Protein AF-H5TGR5-F1 (afdb_monomer_lite)

Radius of gyration: 31.69 Å; chains: 1; bounding box: 74×83×67 Å

InterPro domains:
  IPR054342 TY-Chap, C-terminal domain [PF22554] (40-120)

pLDDT: mean 80.47, std 23.41, range [36.69, 98.81]

Sequence (135 aa):
MRHTQHADGAMNHLTTGRPTRADDAGLHDAPTGAARAISWFRTELEQLATLDAEAIARVLDSSRTDHAAMLSVIADCLDEAYEFDAEADEASIRGDDEHAQFCRQESAAWRATVTVLRIADTRLRGDPSSTRHIA

Structure (mmCIF, N/CA/C/O backbone):
data_AF-H5TGR5-F1
#
_entry.id   AF-H5TGR5-F1
#
loop_
_atom_site.group_PDB
_atom_site.id
_atom_site.type_symbol
_atom_site.label_atom_id
_atom_site.label_alt_id
_atom_site.label_comp_id
_atom_site.label_asym_id
_atom_site.label_entity_id
_atom_site.label_seq_id
_atom_site.pdbx_PDB_ins_code
_atom_site.Cartn_x
_atom_site.Cartn_y
_atom_site.Cartn_z
_atom_site.occupancy
_atom_site.B_iso_or_equiv
_atom_site.auth_seq_id
_atom_site.auth_comp_id
_atom_site.auth_asym_id
_atom_site.auth_atom_id
_atom_site.pdbx_PDB_model_num
ATOM 1 N N . MET A 1 1 ? 55.619 71.257 -45.498 1.00 42.47 1 MET A N 1
ATOM 2 C CA . MET A 1 1 ? 55.350 70.429 -44.299 1.00 42.47 1 MET A CA 1
ATOM 3 C C . MET A 1 1 ? 54.883 69.071 -44.803 1.00 42.47 1 MET A C 1
ATOM 5 O O . MET A 1 1 ? 53.804 69.003 -45.360 1.00 42.47 1 MET A O 1
ATOM 9 N N . ARG A 1 2 ? 55.823 68.166 -45.097 1.00 39.53 2 ARG A N 1
ATOM 10 C CA . ARG A 1 2 ? 56.380 67.100 -44.234 1.00 39.53 2 ARG A CA 1
ATOM 11 C C . ARG A 1 2 ? 55.381 65.965 -43.965 1.00 39.53 2 ARG A C 1
ATOM 13 O O . ARG A 1 2 ? 54.503 66.093 -43.124 1.00 39.53 2 ARG A O 1
ATOM 20 N N . HIS A 1 3 ? 55.603 64.879 -44.712 1.00 47.19 3 HIS A N 1
ATOM 21 C CA . HIS A 1 3 ? 55.343 63.490 -44.345 1.00 47.19 3 HIS A CA 1
ATOM 22 C C . HIS A 1 3 ? 55.614 63.215 -42.868 1.00 47.19 3 HIS A C 1
ATOM 24 O O . HIS A 1 3 ? 56.683 63.603 -42.397 1.00 47.19 3 HIS A O 1
ATOM 30 N N . THR A 1 4 ? 54.767 62.389 -42.247 1.00 45.31 4 THR A N 1
ATOM 31 C CA . THR A 1 4 ? 55.265 61.334 -41.356 1.00 45.31 4 THR A CA 1
ATOM 32 C C . THR A 1 4 ? 54.284 60.165 -41.301 1.00 45.31 4 THR A C 1
ATOM 34 O O . THR A 1 4 ? 53.200 60.260 -40.733 1.00 45.31 4 THR A O 1
ATOM 37 N N . GLN A 1 5 ? 54.696 59.055 -41.907 1.00 47.00 5 GLN A N 1
ATOM 38 C CA . GLN A 1 5 ? 54.225 57.709 -41.609 1.00 47.00 5 GLN A CA 1
ATOM 39 C C . GLN A 1 5 ? 55.387 56.993 -40.896 1.00 47.00 5 GLN A C 1
ATOM 41 O O . GLN A 1 5 ? 56.541 57.234 -41.243 1.00 47.00 5 GLN A O 1
ATOM 46 N N . HIS A 1 6 ? 55.038 56.109 -39.959 1.00 39.47 6 HIS A N 1
ATOM 47 C CA . HIS A 1 6 ? 55.837 55.033 -39.349 1.00 39.47 6 HIS A CA 1
ATOM 48 C C . HIS A 1 6 ? 56.980 55.324 -38.351 1.00 39.47 6 HIS A C 1
ATOM 50 O O . HIS A 1 6 ? 58.036 55.841 -38.698 1.00 39.47 6 HIS A O 1
ATOM 56 N N . ALA A 1 7 ? 56.783 54.796 -37.134 1.00 40.25 7 ALA A N 1
ATOM 57 C CA . ALA A 1 7 ? 57.701 53.920 -36.385 1.00 40.25 7 ALA A CA 1
ATOM 58 C C . ALA A 1 7 ? 56.805 53.013 -35.494 1.00 40.25 7 ALA A C 1
ATOM 60 O O . ALA A 1 7 ? 55.868 53.533 -34.895 1.00 40.25 7 ALA A O 1
ATOM 61 N N . ASP A 1 8 ? 56.775 51.682 -35.620 1.00 36.69 8 ASP A N 1
ATOM 62 C CA . ASP A 1 8 ? 57.754 50.644 -35.217 1.00 36.69 8 ASP A CA 1
ATOM 63 C C . ASP A 1 8 ? 57.620 50.221 -33.732 1.00 36.69 8 ASP A C 1
ATOM 65 O O . ASP A 1 8 ? 57.422 51.064 -32.861 1.00 36.69 8 ASP A O 1
ATOM 69 N N . GLY A 1 9 ? 57.734 48.911 -33.469 1.00 36.75 9 GLY A N 1
ATOM 70 C CA . GLY A 1 9 ? 57.828 48.291 -32.137 1.00 36.75 9 GLY A CA 1
ATOM 71 C C . GLY A 1 9 ? 56.552 47.571 -31.665 1.00 36.75 9 GLY A C 1
ATOM 72 O O . GLY A 1 9 ? 55.707 48.187 -31.033 1.00 36.75 9 GLY A O 1
ATOM 73 N N . ALA A 1 10 ? 56.250 46.333 -32.069 1.00 40.25 10 ALA A N 1
ATOM 74 C CA . ALA A 1 10 ? 56.851 45.051 -31.666 1.00 40.25 10 ALA A CA 1
ATOM 75 C C . ALA A 1 10 ? 56.193 44.385 -30.432 1.00 40.25 10 ALA A C 1
ATOM 77 O O . ALA A 1 10 ? 56.076 44.977 -29.368 1.00 40.25 10 ALA A O 1
ATOM 78 N N . MET A 1 11 ? 55.913 43.085 -30.620 1.00 39.75 11 MET A N 1
ATOM 79 C CA . MET A 1 11 ? 55.857 41.998 -29.626 1.00 39.75 11 MET A CA 1
ATOM 80 C C . MET A 1 11 ? 54.587 41.849 -28.772 1.00 39.75 11 MET A C 1
ATOM 82 O O . MET A 1 11 ? 54.350 42.591 -27.830 1.00 39.75 11 MET A O 1
ATOM 86 N N . ASN A 1 12 ? 53.809 40.801 -29.077 1.00 45.16 12 ASN A N 1
ATOM 87 C CA . ASN A 1 12 ? 53.633 39.622 -28.210 1.00 45.16 12 ASN A CA 1
ATOM 88 C C . ASN A 1 12 ? 52.869 38.546 -29.018 1.00 45.16 12 ASN A C 1
ATOM 90 O O . ASN A 1 12 ? 51.718 38.742 -29.382 1.00 45.16 12 ASN A O 1
ATOM 94 N N . HIS A 1 13 ? 53.548 37.571 -29.626 1.00 39.00 13 HIS A N 1
ATOM 95 C CA . HIS A 1 13 ? 53.938 36.269 -29.065 1.00 39.00 13 HIS A CA 1
ATOM 96 C C . HIS A 1 13 ? 52.750 35.363 -28.663 1.00 39.00 13 HIS A C 1
ATOM 98 O O . HIS A 1 13 ? 51.962 35.705 -27.792 1.00 39.00 13 HIS A O 1
ATOM 104 N N . LEU A 1 14 ? 52.754 34.159 -29.258 1.00 39.81 14 LEU A N 1
ATOM 105 C CA . LEU A 1 14 ? 52.101 32.906 -28.838 1.00 39.81 14 LEU A CA 1
ATOM 106 C C . LEU A 1 14 ? 50.576 32.776 -29.016 1.00 39.81 14 LEU A C 1
ATOM 108 O O . LEU A 1 14 ? 49.792 33.165 -28.160 1.00 39.81 14 LEU A O 1
ATOM 112 N N . THR A 1 15 ? 50.157 31.993 -30.015 1.00 45.69 15 THR A N 1
ATOM 113 C CA . THR A 1 15 ? 49.853 30.560 -29.796 1.00 45.69 15 THR A CA 1
ATOM 114 C C . THR A 1 15 ? 49.309 29.935 -31.078 1.00 45.69 15 THR A C 1
ATOM 116 O O . THR A 1 15 ? 48.182 30.178 -31.503 1.00 45.69 15 THR A O 1
ATOM 119 N N . THR A 1 16 ? 50.131 29.077 -31.677 1.00 51.25 16 THR A N 1
ATOM 120 C CA . THR A 1 16 ? 49.685 27.989 -32.545 1.00 51.25 16 THR A CA 1
ATOM 121 C C . THR A 1 16 ? 48.869 27.029 -31.689 1.00 51.25 16 THR A C 1
ATOM 123 O O . THR A 1 16 ? 49.395 26.444 -30.748 1.00 51.25 16 THR A O 1
ATOM 126 N N . GLY A 1 17 ? 47.591 26.858 -32.001 1.00 38.84 17 GLY A N 1
ATOM 127 C CA . GLY A 1 17 ? 46.734 25.948 -31.256 1.00 38.84 17 GLY A CA 1
ATOM 128 C C . GLY A 1 17 ? 45.392 25.803 -31.939 1.00 38.84 17 GLY A C 1
ATOM 129 O O . GLY A 1 17 ? 44.436 26.486 -31.599 1.00 38.84 17 GLY A O 1
ATOM 130 N N . ARG A 1 18 ? 45.357 24.931 -32.948 1.00 41.75 18 ARG A N 1
ATOM 131 C CA . ARG A 1 18 ? 44.158 24.304 -33.517 1.00 41.75 18 ARG A CA 1
ATOM 132 C C . ARG A 1 18 ? 43.083 24.141 -32.427 1.00 41.75 18 ARG A C 1
ATOM 134 O O . ARG A 1 18 ? 43.422 23.567 -31.394 1.00 41.75 18 ARG A O 1
ATOM 141 N N . PRO A 1 19 ? 41.824 24.579 -32.617 1.00 43.84 19 PRO A N 1
ATOM 142 C CA . PRO A 1 19 ? 40.773 24.207 -31.684 1.00 43.84 19 PRO A CA 1
ATOM 143 C C . PRO A 1 19 ? 40.628 22.687 -31.758 1.00 43.84 19 PRO A C 1
ATOM 145 O O . PRO A 1 19 ? 40.128 22.130 -32.739 1.00 43.84 19 PRO A O 1
ATOM 148 N N . THR A 1 20 ? 41.171 22.007 -30.751 1.00 45.91 20 THR A N 1
ATOM 149 C CA . THR A 1 20 ? 40.885 20.609 -30.475 1.00 45.91 20 THR A CA 1
ATOM 150 C C . THR A 1 20 ? 39.383 20.539 -30.285 1.00 45.91 20 THR A C 1
ATOM 152 O O . THR A 1 20 ? 38.832 21.163 -29.383 1.00 45.91 20 THR A O 1
ATOM 155 N N . ARG A 1 21 ? 38.737 19.842 -31.215 1.00 47.06 21 ARG A N 1
ATOM 156 C CA . ARG A 1 21 ? 37.352 19.404 -31.155 1.00 47.06 21 ARG A CA 1
ATOM 157 C C . ARG A 1 21 ? 37.084 18.854 -29.752 1.00 47.06 21 ARG A C 1
ATOM 159 O O . ARG A 1 21 ? 37.501 17.746 -29.437 1.00 47.06 21 ARG A O 1
ATOM 166 N N . ALA A 1 22 ? 36.458 19.667 -28.908 1.00 50.81 22 ALA A N 1
ATOM 167 C CA . ALA A 1 22 ? 35.901 19.238 -27.640 1.00 50.81 22 ALA A CA 1
ATOM 168 C C . ALA A 1 22 ? 34.579 18.524 -27.946 1.00 50.81 22 ALA A C 1
ATOM 170 O O . ALA A 1 22 ? 33.508 19.078 -27.749 1.00 50.81 22 ALA A O 1
ATOM 171 N N . ASP A 1 23 ? 34.679 17.320 -28.504 1.00 48.75 23 ASP A N 1
ATOM 172 C CA . ASP A 1 23 ? 33.588 16.347 -28.556 1.00 48.75 23 ASP A CA 1
ATOM 173 C C . ASP A 1 23 ? 33.991 15.181 -27.650 1.00 48.75 23 ASP A C 1
ATOM 175 O O . ASP A 1 23 ? 34.356 14.127 -28.151 1.00 48.75 23 ASP A O 1
ATOM 179 N N . ASP A 1 24 ? 34.031 15.394 -26.330 1.00 49.62 24 ASP A N 1
ATOM 180 C CA . ASP A 1 24 ? 34.038 14.286 -25.353 1.00 49.62 24 ASP A CA 1
ATOM 181 C C . ASP A 1 24 ? 33.680 14.758 -23.929 1.00 49.62 24 ASP A C 1
ATOM 183 O O . ASP A 1 24 ? 34.294 14.387 -22.933 1.00 49.62 24 ASP A O 1
ATOM 187 N N . ALA A 1 25 ? 32.705 15.659 -23.803 1.00 47.97 25 ALA A N 1
ATOM 188 C CA . ALA A 1 25 ? 32.220 16.071 -22.490 1.00 47.97 25 ALA A CA 1
ATOM 189 C C . ALA A 1 25 ? 30.696 16.165 -22.498 1.00 47.97 25 ALA A C 1
ATOM 191 O O . ALA A 1 25 ? 30.125 17.156 -22.946 1.00 47.97 25 ALA A O 1
ATOM 192 N N . GLY A 1 26 ? 30.051 15.127 -21.959 1.00 40.72 26 GLY A N 1
ATOM 193 C CA . GLY A 1 26 ? 28.703 15.260 -21.414 1.00 40.72 26 GLY A CA 1
ATOM 194 C C . GLY A 1 26 ? 27.595 14.461 -22.090 1.00 40.72 26 GLY A C 1
ATOM 195 O O . GLY A 1 26 ? 26.478 14.959 -22.160 1.00 40.72 26 GLY A O 1
ATOM 196 N N . LEU A 1 27 ? 27.831 13.210 -22.495 1.00 43.81 27 LEU A N 1
ATOM 197 C CA . LEU A 1 27 ? 26.741 12.224 -22.552 1.00 43.81 27 LEU A CA 1
ATOM 198 C C . LEU A 1 27 ? 26.575 11.564 -21.171 1.00 43.81 27 LEU A C 1
ATOM 200 O O . LEU A 1 27 ? 26.576 10.347 -21.040 1.00 43.81 27 LEU A O 1
ATOM 204 N N . HIS A 1 28 ? 26.467 12.372 -20.113 1.00 47.41 28 HIS A N 1
ATOM 205 C CA . HIS A 1 28 ? 25.908 11.888 -18.854 1.00 47.41 28 HIS A CA 1
ATOM 206 C C . HIS A 1 28 ? 24.394 11.869 -19.020 1.00 47.41 28 HIS A C 1
ATOM 208 O O . HIS A 1 28 ? 23.702 12.828 -18.687 1.00 47.41 28 HIS A O 1
ATOM 214 N N . ASP A 1 29 ? 23.944 10.799 -19.673 1.00 49.31 29 ASP A N 1
ATOM 215 C CA . ASP A 1 29 ? 22.768 10.014 -19.315 1.00 49.31 29 ASP A CA 1
ATOM 216 C C . ASP A 1 29 ? 21.746 10.805 -18.484 1.00 49.31 29 ASP A C 1
ATOM 218 O O . ASP A 1 29 ? 21.689 10.723 -17.255 1.00 49.31 29 ASP A O 1
ATOM 222 N N . ALA A 1 30 ? 20.964 11.656 -19.156 1.00 49.34 30 ALA A N 1
ATOM 223 C CA . ALA A 1 30 ? 19.773 12.201 -18.527 1.00 49.34 30 ALA A CA 1
ATOM 224 C C . ALA A 1 30 ? 18.933 10.985 -18.120 1.00 49.34 30 ALA A C 1
ATOM 226 O O . ALA A 1 30 ? 18.625 10.186 -19.005 1.00 49.34 30 ALA A O 1
ATOM 227 N N . PRO A 1 31 ? 18.584 10.807 -16.830 1.00 53.69 31 PRO A N 1
ATOM 228 C CA . PRO A 1 31 ? 17.952 9.578 -16.384 1.00 53.69 31 PRO A CA 1
ATOM 229 C C . PRO A 1 31 ? 16.714 9.341 -17.239 1.00 53.69 31 PRO A C 1
ATOM 231 O O . PRO A 1 31 ? 15.808 10.185 -17.264 1.00 53.69 31 PRO A O 1
ATOM 234 N N . THR A 1 32 ? 16.719 8.217 -17.964 1.00 69.88 32 THR A N 1
ATOM 235 C CA . THR A 1 32 ? 15.595 7.734 -18.766 1.00 69.88 32 THR A CA 1
ATOM 236 C C . THR A 1 32 ? 14.315 7.882 -17.948 1.00 69.88 32 THR A C 1
ATOM 238 O O . THR A 1 32 ? 14.347 7.752 -16.721 1.00 69.88 32 THR A O 1
ATOM 241 N N . GLY A 1 33 ? 13.174 8.156 -18.590 1.00 76.69 33 GLY A N 1
ATOM 242 C CA . GLY A 1 33 ? 11.891 8.334 -17.889 1.00 76.69 33 GLY A CA 1
ATOM 243 C C . GLY A 1 33 ? 11.613 7.247 -16.836 1.00 76.69 33 GLY A C 1
ATOM 244 O O . GLY A 1 33 ? 11.110 7.559 -15.758 1.00 76.69 33 GLY A O 1
ATOM 245 N N . ALA A 1 34 ? 12.060 6.013 -17.096 1.00 79.56 34 ALA A N 1
ATOM 246 C CA . ALA A 1 34 ? 12.069 4.896 -16.156 1.00 79.56 34 ALA A CA 1
ATOM 247 C C . ALA A 1 34 ? 12.843 5.156 -14.854 1.00 79.56 34 ALA A C 1
ATOM 249 O O . ALA A 1 34 ? 12.295 4.953 -13.778 1.00 79.56 34 ALA A O 1
ATOM 250 N N . ALA A 1 35 ? 14.086 5.639 -14.913 1.00 84.94 35 ALA A N 1
ATOM 251 C CA . ALA A 1 35 ? 14.908 5.879 -13.725 1.00 84.94 35 ALA A CA 1
ATOM 252 C C . ALA A 1 35 ? 14.299 6.962 -12.818 1.00 84.94 35 ALA A C 1
ATOM 254 O O . ALA A 1 35 ? 14.274 6.817 -11.595 1.00 84.94 35 ALA A O 1
ATOM 255 N N . ARG A 1 36 ? 13.725 8.018 -13.415 1.00 87.81 36 ARG A N 1
ATOM 256 C CA . ARG A 1 36 ? 12.966 9.034 -12.664 1.00 87.81 36 ARG A CA 1
ATOM 257 C C . ARG A 1 36 ? 11.694 8.456 -12.045 1.00 87.81 36 ARG A C 1
ATOM 259 O O . ARG A 1 36 ? 11.399 8.758 -10.893 1.00 87.81 36 ARG A O 1
ATOM 266 N N . ALA A 1 37 ? 10.963 7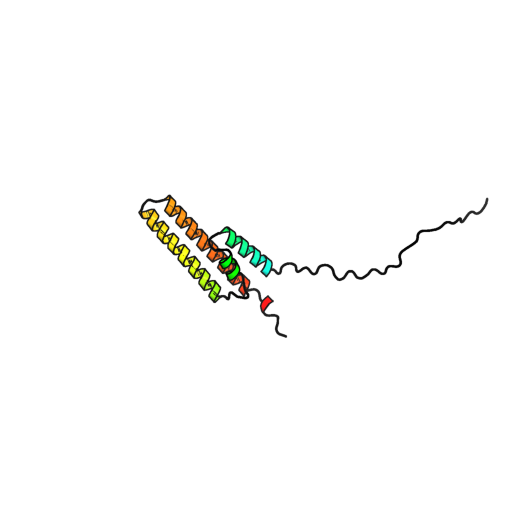.617 -12.781 1.00 90.12 37 ALA A N 1
ATOM 267 C CA . ALA A 1 37 ? 9.769 6.955 -12.263 1.00 90.12 37 ALA A CA 1
ATOM 268 C C . ALA A 1 37 ? 10.102 6.010 -11.096 1.00 90.12 37 ALA A C 1
ATOM 270 O O . ALA A 1 37 ? 9.442 6.080 -10.066 1.00 90.12 37 ALA A O 1
ATOM 271 N N . ILE A 1 38 ? 11.152 5.191 -11.222 1.00 92.31 38 ILE A N 1
ATOM 272 C CA . ILE A 1 38 ? 11.630 4.276 -10.173 1.00 92.31 38 ILE A CA 1
ATOM 273 C C . ILE A 1 38 ? 12.033 5.048 -8.914 1.00 92.31 38 ILE A C 1
ATOM 275 O O . ILE A 1 38 ? 11.634 4.666 -7.817 1.00 92.31 38 ILE A O 1
ATOM 279 N N . SER A 1 39 ? 12.778 6.151 -9.058 1.00 94.12 39 SER A N 1
ATOM 280 C CA . SER A 1 39 ? 13.137 7.002 -7.917 1.00 94.12 39 SER A CA 1
ATOM 281 C C . SER A 1 39 ? 11.904 7.575 -7.222 1.00 94.12 39 SER A C 1
ATOM 283 O O . SER A 1 39 ? 11.879 7.615 -5.998 1.00 94.12 39 SER A O 1
ATOM 285 N N . TRP A 1 40 ? 10.891 8.003 -7.981 1.00 95.75 40 TRP A N 1
ATOM 286 C CA . TRP A 1 40 ? 9.649 8.504 -7.398 1.00 95.75 40 TRP A CA 1
ATOM 287 C C . TRP A 1 40 ? 8.906 7.400 -6.638 1.00 95.75 40 TRP A C 1
ATOM 289 O O . TRP A 1 40 ? 8.592 7.588 -5.470 1.00 95.75 40 TRP A O 1
ATOM 299 N N . PHE A 1 41 ? 8.713 6.222 -7.244 1.00 96.88 41 PHE A N 1
ATOM 300 C CA . PHE A 1 41 ? 8.062 5.089 -6.576 1.00 96.88 41 PHE A CA 1
ATOM 301 C C . PHE A 1 41 ? 8.764 4.686 -5.281 1.00 96.88 41 PHE A C 1
ATOM 303 O O . PHE A 1 41 ? 8.097 4.433 -4.285 1.00 96.88 41 PHE A O 1
ATOM 310 N N . ARG A 1 42 ? 10.102 4.658 -5.283 1.00 97.50 42 ARG A N 1
ATOM 311 C CA . ARG A 1 42 ? 10.895 4.390 -4.080 1.00 97.50 42 ARG A CA 1
ATOM 312 C C . ARG A 1 42 ? 10.560 5.381 -2.971 1.00 97.50 42 ARG A C 1
ATOM 314 O O . ARG A 1 42 ? 10.217 4.954 -1.878 1.00 97.50 42 ARG A O 1
ATOM 321 N 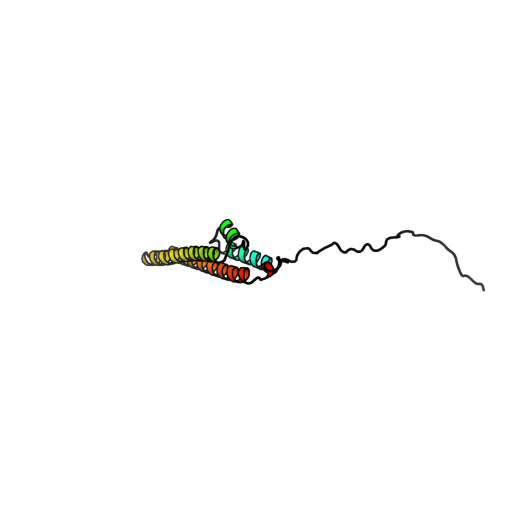N . THR A 1 43 ? 10.609 6.677 -3.271 1.00 98.00 43 THR A N 1
ATOM 322 C CA . THR A 1 43 ? 10.310 7.726 -2.293 1.00 98.00 43 THR A CA 1
ATOM 323 C C . THR A 1 43 ? 8.882 7.633 -1.754 1.00 98.00 43 THR A C 1
ATOM 325 O O . THR A 1 43 ? 8.692 7.775 -0.551 1.00 98.00 43 THR A O 1
ATOM 328 N N . GLU A 1 44 ? 7.886 7.370 -2.603 1.00 98.19 44 GLU A N 1
ATOM 329 C CA . GLU A 1 44 ? 6.496 7.211 -2.147 1.00 98.19 44 GLU A CA 1
ATOM 330 C C . GLU A 1 44 ? 6.339 6.001 -1.212 1.00 98.19 44 GLU A C 1
ATOM 332 O O . GLU A 1 44 ? 5.708 6.109 -0.164 1.00 98.19 44 GLU A O 1
ATOM 337 N N . LEU A 1 45 ? 6.948 4.858 -1.549 1.00 98.00 45 LEU A N 1
ATOM 338 C CA . LEU A 1 45 ? 6.890 3.653 -0.714 1.00 98.00 45 LEU A CA 1
ATOM 339 C C . LEU A 1 45 ? 7.626 3.838 0.621 1.00 98.00 45 LEU A C 1
ATOM 341 O O . LEU A 1 45 ? 7.124 3.416 1.659 1.00 98.00 45 LEU A O 1
ATOM 345 N N . GLU A 1 46 ? 8.784 4.501 0.609 1.00 98.06 46 GLU A N 1
ATOM 346 C CA . GLU A 1 46 ? 9.550 4.817 1.822 1.00 98.06 46 GLU A CA 1
ATOM 347 C C . GLU A 1 46 ? 8.773 5.753 2.763 1.00 98.06 46 GLU A C 1
ATOM 349 O O . GLU A 1 46 ? 8.850 5.595 3.979 1.00 98.06 46 GLU A O 1
ATOM 354 N N . GLN A 1 47 ? 7.999 6.703 2.224 1.00 98.00 47 GLN A N 1
ATOM 355 C CA . GLN A 1 47 ? 7.170 7.612 3.028 1.00 98.00 47 GLN A CA 1
ATOM 356 C C . GLN A 1 47 ? 5.963 6.925 3.669 1.00 98.00 47 GLN A C 1
ATOM 358 O O . GLN A 1 47 ? 5.546 7.332 4.751 1.00 98.00 47 GLN A O 1
ATOM 363 N N . LEU A 1 48 ? 5.405 5.904 3.016 1.00 97.75 48 LEU A N 1
ATOM 364 C CA . LEU A 1 48 ? 4.295 5.124 3.564 1.00 97.75 48 LEU A CA 1
ATOM 365 C C . LEU A 1 48 ? 4.738 4.203 4.706 1.00 97.75 48 LEU A C 1
ATOM 367 O O . LEU A 1 48 ? 3.907 3.835 5.526 1.00 97.75 48 LEU A O 1
ATOM 371 N N . ALA A 1 49 ? 6.029 3.856 4.769 1.00 97.00 49 ALA A N 1
ATOM 372 C CA . ALA A 1 49 ? 6.646 3.082 5.850 1.00 97.00 49 ALA A CA 1
ATOM 373 C C . ALA A 1 49 ? 5.9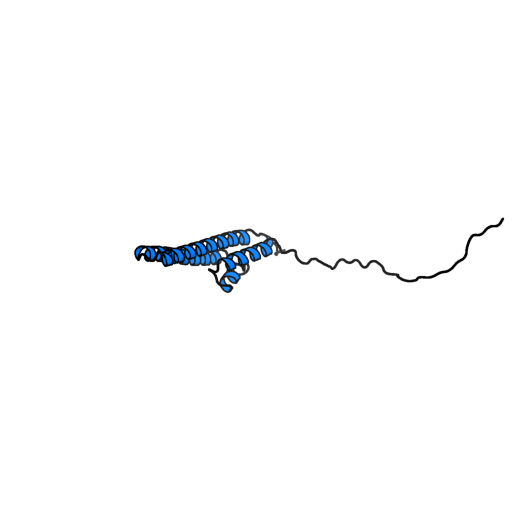99 1.709 6.138 1.00 97.00 49 ALA A C 1
ATOM 375 O O . ALA A 1 49 ? 6.230 1.137 7.199 1.00 97.00 49 ALA A O 1
ATOM 376 N N . THR A 1 50 ? 5.233 1.153 5.193 1.00 97.25 50 THR A N 1
ATOM 377 C CA . THR A 1 50 ? 4.615 -0.174 5.343 1.00 97.25 50 THR A CA 1
ATOM 378 C C . THR A 1 50 ? 5.541 -1.301 4.880 1.00 97.25 50 THR A C 1
ATOM 380 O O . THR A 1 50 ? 5.496 -2.407 5.400 1.00 97.25 50 THR A O 1
ATOM 383 N N . LEU A 1 51 ? 6.400 -1.034 3.891 1.00 97.62 51 LEU A N 1
ATOM 384 C CA . LEU A 1 51 ? 7.396 -1.984 3.396 1.00 97.62 51 LEU A CA 1
ATOM 385 C C . LEU A 1 51 ? 8.784 -1.607 3.896 1.00 97.62 51 LEU A C 1
ATOM 387 O O . LEU A 1 51 ? 9.148 -0.430 3.928 1.00 97.62 51 LEU A O 1
ATOM 391 N N . ASP A 1 52 ? 9.592 -2.616 4.207 1.00 97.38 52 ASP A N 1
ATOM 392 C CA . ASP A 1 52 ? 11.004 -2.399 4.486 1.00 97.38 52 ASP A CA 1
ATOM 393 C C . ASP A 1 52 ? 11.808 -2.079 3.209 1.00 97.38 52 ASP A C 1
ATOM 395 O O . ASP A 1 52 ? 11.367 -2.259 2.066 1.00 97.38 52 ASP A O 1
ATOM 399 N N . ALA A 1 53 ? 13.034 -1.593 3.408 1.00 96.00 53 ALA A N 1
ATOM 400 C CA . ALA A 1 53 ? 13.910 -1.182 2.317 1.00 96.00 53 ALA A CA 1
ATOM 401 C C . ALA A 1 53 ? 14.287 -2.335 1.365 1.00 96.00 53 ALA A C 1
ATOM 403 O O . ALA A 1 53 ? 14.534 -2.089 0.180 1.00 96.00 53 ALA A O 1
ATOM 404 N N . GLU A 1 54 ? 14.337 -3.578 1.854 1.00 96.44 54 GLU A N 1
ATOM 405 C CA . GLU A 1 54 ? 14.658 -4.755 1.043 1.00 96.44 54 GLU A CA 1
ATOM 406 C C . GLU A 1 54 ? 13.480 -5.119 0.134 1.00 96.44 54 GLU A C 1
ATOM 408 O O . GLU A 1 54 ? 13.661 -5.310 -1.073 1.00 96.44 54 GLU A O 1
ATOM 413 N N . ALA A 1 55 ? 12.264 -5.128 0.677 1.00 96.38 55 ALA A N 1
ATOM 414 C CA . ALA A 1 55 ? 11.031 -5.329 -0.064 1.00 96.38 55 ALA A CA 1
ATOM 415 C C . ALA A 1 55 ? 10.860 -4.257 -1.145 1.00 96.38 55 ALA A C 1
ATOM 417 O O . ALA A 1 55 ? 10.609 -4.607 -2.301 1.00 96.38 55 ALA A O 1
ATOM 418 N N . ILE A 1 56 ? 11.086 -2.979 -0.814 1.00 97.38 56 ILE A N 1
ATOM 419 C CA . ILE A 1 56 ? 11.045 -1.866 -1.779 1.00 97.38 56 ILE A CA 1
ATOM 420 C C . ILE A 1 56 ? 12.091 -2.060 -2.884 1.00 97.38 56 ILE A C 1
ATOM 422 O O . ILE A 1 56 ? 11.782 -1.913 -4.069 1.00 97.38 56 ILE A O 1
ATOM 426 N N . ALA A 1 57 ? 13.330 -2.415 -2.530 1.00 95.38 57 ALA A N 1
ATOM 427 C CA . ALA A 1 57 ? 14.377 -2.662 -3.518 1.00 95.38 57 ALA A CA 1
ATOM 428 C C . ALA A 1 57 ? 14.017 -3.826 -4.453 1.00 95.38 57 ALA A C 1
ATOM 430 O O . ALA A 1 57 ? 14.202 -3.709 -5.665 1.00 95.38 57 ALA A O 1
ATOM 431 N N . ARG A 1 58 ? 13.459 -4.911 -3.905 1.00 94.19 58 ARG A N 1
ATOM 432 C CA . ARG A 1 58 ? 13.030 -6.087 -4.664 1.00 94.19 58 ARG A CA 1
ATOM 433 C C . ARG A 1 58 ? 11.916 -5.747 -5.647 1.00 94.19 58 ARG A C 1
ATOM 435 O O . ARG A 1 58 ? 12.056 -6.047 -6.830 1.00 94.19 58 ARG A O 1
ATOM 442 N N . VAL A 1 59 ? 10.826 -5.122 -5.199 1.00 95.06 59 VAL A N 1
ATOM 443 C CA . VAL A 1 59 ? 9.665 -4.862 -6.075 1.00 95.06 59 VAL A CA 1
ATOM 444 C C . VAL A 1 59 ? 9.967 -3.863 -7.191 1.00 95.06 59 VAL A C 1
ATOM 446 O O . VAL A 1 59 ? 9.351 -3.930 -8.250 1.00 95.06 59 VAL A O 1
ATOM 449 N N . LEU A 1 60 ? 10.936 -2.966 -6.989 1.00 94.50 60 LEU A N 1
ATOM 450 C CA . LEU A 1 60 ? 11.354 -1.995 -8.003 1.00 94.50 60 LEU A CA 1
ATOM 451 C C . LEU A 1 60 ? 12.447 -2.515 -8.951 1.00 94.50 60 LEU A C 1
ATOM 453 O O . LEU A 1 60 ? 12.764 -1.843 -9.936 1.00 94.50 60 LEU A O 1
ATOM 457 N N . ASP A 1 61 ? 13.010 -3.698 -8.702 1.00 91.94 61 ASP A N 1
ATOM 458 C CA . ASP A 1 61 ? 13.971 -4.324 -9.606 1.00 91.94 61 ASP A CA 1
ATOM 459 C C . ASP A 1 61 ? 13.258 -5.059 -10.751 1.00 91.94 61 ASP A C 1
ATOM 461 O O . ASP A 1 61 ? 12.979 -6.257 -10.688 1.00 91.94 61 ASP A O 1
ATOM 465 N N . SER A 1 62 ? 13.006 -4.332 -11.841 1.00 83.31 62 SER A N 1
ATOM 466 C CA . SER A 1 62 ? 12.378 -4.873 -13.060 1.00 83.31 62 SER A CA 1
ATOM 467 C C . SER A 1 62 ? 13.144 -6.023 -13.731 1.00 83.31 62 SER A C 1
ATOM 469 O O . SER A 1 62 ? 12.569 -6.732 -14.553 1.00 83.31 62 SER A O 1
ATOM 471 N N . SER A 1 63 ? 14.424 -6.236 -13.397 1.00 86.56 63 SER A N 1
ATOM 472 C CA . SER A 1 63 ? 15.197 -7.367 -13.925 1.00 86.56 63 SER A CA 1
ATOM 473 C C . SER A 1 63 ? 14.933 -8.674 -13.169 1.00 86.56 63 SER A C 1
ATOM 475 O O . SER A 1 63 ? 15.234 -9.753 -13.682 1.00 86.56 63 SER A O 1
ATOM 477 N N . ARG A 1 64 ? 14.371 -8.584 -11.956 1.00 83.88 64 ARG A N 1
ATOM 478 C CA . ARG A 1 64 ? 14.161 -9.713 -11.035 1.00 83.88 64 ARG A CA 1
ATOM 479 C C . ARG A 1 64 ? 12.707 -9.919 -10.628 1.00 83.88 64 ARG A C 1
ATOM 481 O O . ARG A 1 64 ? 12.361 -11.022 -10.213 1.00 83.88 64 ARG A O 1
ATOM 488 N N . THR A 1 65 ? 11.883 -8.884 -10.730 1.00 90.31 65 THR A N 1
ATOM 489 C CA . THR A 1 65 ? 10.476 -8.914 -10.334 1.00 90.31 65 THR A CA 1
ATOM 490 C C . THR A 1 65 ? 9.608 -8.826 -11.574 1.00 90.31 65 THR A C 1
ATOM 492 O O . THR A 1 65 ? 9.487 -7.774 -12.201 1.00 90.31 65 THR A O 1
ATOM 495 N N . ASP A 1 66 ? 9.006 -9.958 -11.929 1.00 91.81 66 ASP A N 1
ATOM 496 C CA . ASP A 1 66 ? 7.989 -10.012 -12.966 1.00 91.81 66 ASP A CA 1
ATOM 497 C C . ASP A 1 66 ? 6.605 -9.621 -12.420 1.00 91.81 66 ASP A C 1
ATOM 499 O O . ASP A 1 66 ? 6.404 -9.359 -11.230 1.00 91.81 66 ASP A O 1
ATOM 503 N N . HIS A 1 67 ? 5.625 -9.581 -13.321 1.00 93.25 67 HIS A N 1
ATOM 504 C CA . HIS A 1 67 ? 4.257 -9.220 -12.972 1.00 93.25 67 HIS A CA 1
ATOM 505 C C . HIS A 1 67 ? 3.645 -10.138 -11.901 1.00 93.25 67 HIS A C 1
ATOM 507 O O . HIS A 1 67 ? 2.921 -9.669 -11.027 1.00 93.25 67 HIS A O 1
ATOM 513 N N . ALA A 1 68 ? 3.919 -11.443 -11.961 1.00 94.12 68 ALA A N 1
ATOM 514 C CA . ALA A 1 68 ? 3.344 -12.401 -11.024 1.00 94.12 68 ALA A CA 1
ATOM 515 C C . ALA A 1 68 ? 3.926 -12.206 -9.618 1.00 94.12 68 ALA A C 1
ATOM 517 O O . ALA A 1 68 ? 3.177 -12.188 -8.641 1.00 94.12 68 ALA A O 1
ATOM 518 N N . ALA A 1 69 ? 5.237 -11.976 -9.519 1.00 94.44 69 ALA A N 1
ATOM 519 C CA . ALA A 1 69 ? 5.902 -11.641 -8.266 1.00 94.44 69 ALA A CA 1
ATOM 520 C C . ALA A 1 69 ? 5.371 -10.325 -7.675 1.00 94.44 69 ALA A C 1
ATOM 522 O O . ALA A 1 69 ? 5.127 -10.250 -6.472 1.00 94.44 69 ALA A O 1
ATOM 523 N N . MET A 1 70 ? 5.131 -9.313 -8.511 1.00 96.06 70 MET A N 1
ATOM 524 C CA . MET A 1 70 ? 4.520 -8.052 -8.082 1.00 96.06 70 MET A CA 1
ATOM 525 C C . MET A 1 70 ? 3.087 -8.248 -7.560 1.00 96.06 70 MET A C 1
ATOM 527 O O . MET A 1 70 ? 2.733 -7.703 -6.515 1.00 96.06 70 MET A O 1
ATOM 531 N N . LEU A 1 71 ? 2.267 -9.054 -8.244 1.00 96.19 71 LEU A N 1
ATOM 532 C CA . LEU A 1 71 ? 0.915 -9.381 -7.782 1.00 96.19 71 LEU A CA 1
ATOM 533 C C . LEU A 1 71 ? 0.914 -10.139 -6.453 1.00 96.19 71 LEU A C 1
ATOM 535 O O . LEU A 1 71 ? 0.027 -9.892 -5.642 1.00 96.19 71 LEU A O 1
ATOM 539 N N . SER A 1 72 ? 1.897 -11.013 -6.219 1.00 97.12 72 SER A N 1
ATOM 540 C CA . SER A 1 72 ? 2.054 -11.693 -4.929 1.00 97.12 72 SER A CA 1
ATOM 541 C C . SER A 1 72 ? 2.275 -10.686 -3.804 1.00 97.12 72 SER A C 1
ATOM 543 O O . SER A 1 72 ? 1.558 -10.725 -2.818 1.00 97.12 72 SER A O 1
ATOM 545 N N . VAL A 1 73 ? 3.186 -9.723 -3.984 1.00 97.25 73 VAL A N 1
ATOM 546 C CA . VAL A 1 73 ? 3.433 -8.696 -2.955 1.00 97.25 73 VAL A CA 1
ATOM 547 C C . VAL A 1 73 ? 2.209 -7.810 -2.737 1.00 97.25 73 VAL A C 1
ATOM 549 O O . VAL A 1 73 ? 1.903 -7.438 -1.612 1.00 97.25 73 VAL A O 1
ATOM 552 N N . ILE A 1 74 ? 1.479 -7.482 -3.805 1.00 98.19 74 ILE A N 1
ATOM 553 C CA . ILE A 1 74 ? 0.218 -6.742 -3.686 1.00 98.19 74 ILE A CA 1
ATOM 554 C C . ILE A 1 74 ? -0.817 -7.534 -2.878 1.00 98.19 74 ILE A C 1
ATOM 556 O O . ILE A 1 74 ? -1.573 -6.913 -2.134 1.00 98.19 74 ILE A O 1
ATOM 560 N N . ALA A 1 75 ? -0.886 -8.857 -3.044 1.00 98.44 75 ALA A N 1
ATOM 561 C CA . ALA A 1 75 ? -1.773 -9.702 -2.253 1.00 98.44 75 ALA A CA 1
ATOM 562 C C . ALA A 1 75 ? -1.370 -9.674 -0.773 1.00 98.44 75 ALA A C 1
ATOM 564 O O . ALA A 1 75 ? -2.218 -9.351 0.049 1.00 98.44 75 ALA A O 1
ATOM 565 N N . ASP A 1 76 ? -0.081 -9.845 -0.467 1.00 98.38 76 ASP A N 1
ATOM 566 C CA . ASP A 1 76 ? 0.432 -9.771 0.908 1.00 98.38 76 ASP A CA 1
ATOM 567 C 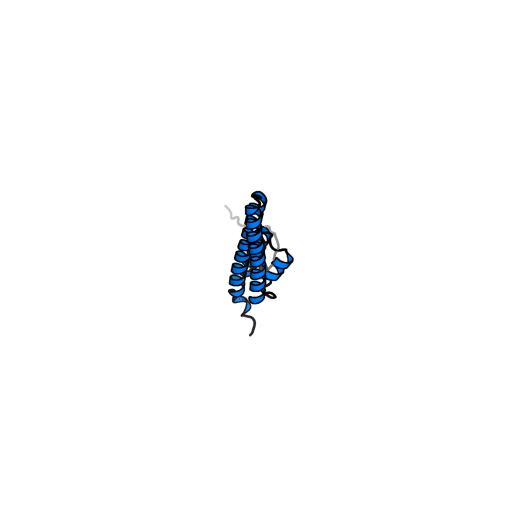C . ASP A 1 76 ? 0.088 -8.414 1.564 1.00 98.38 76 ASP A C 1
ATOM 569 O O . ASP A 1 76 ? -0.422 -8.357 2.678 1.00 98.38 76 ASP A O 1
ATOM 573 N N . CYS A 1 77 ? 0.269 -7.294 0.849 1.00 98.56 77 CYS A N 1
ATOM 574 C CA . CYS A 1 77 ? -0.118 -5.969 1.353 1.00 98.56 77 CYS A CA 1
ATOM 575 C C . CYS A 1 77 ? -1.635 -5.799 1.550 1.00 98.56 77 CYS A C 1
ATOM 577 O O . CYS A 1 77 ? -2.061 -4.975 2.359 1.00 98.56 77 CYS A O 1
ATOM 579 N N . LEU A 1 78 ? -2.463 -6.486 0.756 1.00 98.75 78 LEU A N 1
ATOM 580 C CA . LEU A 1 78 ? -3.917 -6.450 0.924 1.00 98.75 78 LEU A CA 1
ATOM 581 C C . LEU A 1 78 ? -4.352 -7.281 2.126 1.00 98.75 78 LEU A C 1
ATOM 583 O O . LEU A 1 78 ? -5.263 -6.844 2.825 1.00 98.75 78 LEU A O 1
ATOM 587 N N . ASP A 1 79 ? -3.711 -8.424 2.357 1.00 98.69 79 ASP A N 1
ATOM 588 C CA . ASP A 1 79 ? -3.959 -9.259 3.529 1.00 98.69 79 ASP A CA 1
ATOM 589 C C . ASP A 1 79 ? -3.686 -8.455 4.810 1.00 98.69 79 ASP A C 1
ATOM 591 O O . ASP A 1 79 ? -4.589 -8.326 5.633 1.00 98.69 79 ASP A O 1
ATOM 595 N N . GLU A 1 80 ? -2.545 -7.760 4.898 1.00 98.50 80 GLU A N 1
ATOM 596 C CA . GLU A 1 80 ? -2.239 -6.849 6.018 1.00 98.50 80 GLU A CA 1
ATOM 597 C C . GLU A 1 80 ? -3.298 -5.748 6.197 1.00 98.50 80 GLU A C 1
ATOM 599 O O . GLU A 1 80 ? -3.780 -5.493 7.301 1.00 98.50 80 GLU A O 1
ATOM 604 N N . ALA A 1 81 ? -3.739 -5.112 5.105 1.00 98.69 81 ALA A N 1
ATOM 605 C CA . ALA A 1 81 ? -4.799 -4.106 5.186 1.00 98.69 81 ALA A CA 1
ATOM 606 C C . ALA A 1 81 ? -6.113 -4.679 5.749 1.00 98.69 81 ALA A C 1
ATOM 608 O O . ALA A 1 81 ? -6.822 -3.991 6.486 1.00 98.69 81 ALA A O 1
ATOM 609 N N . TYR A 1 82 ? -6.456 -5.920 5.391 1.00 98.75 82 TYR A N 1
ATOM 610 C CA . TYR A 1 82 ? -7.659 -6.585 5.888 1.00 98.75 82 TYR A CA 1
ATOM 611 C C . TYR A 1 82 ? -7.533 -7.021 7.348 1.00 98.75 82 TYR A C 1
ATOM 613 O O . TYR A 1 82 ? -8.526 -6.944 8.073 1.00 98.75 82 TYR A O 1
ATOM 621 N N . GLU A 1 83 ? -6.346 -7.432 7.790 1.00 98.75 83 GLU A N 1
ATOM 622 C CA . GLU A 1 83 ? -6.084 -7.724 9.202 1.00 98.75 83 GLU A CA 1
ATOM 623 C C . GLU A 1 83 ? -6.281 -6.472 10.065 1.00 98.75 83 GLU A C 1
ATOM 625 O O . GLU A 1 83 ? -7.023 -6.517 11.049 1.00 98.75 83 GLU A O 1
ATOM 630 N N . PHE A 1 84 ? -5.748 -5.324 9.637 1.00 98.75 84 PHE A N 1
ATOM 631 C CA . PHE A 1 84 ? -5.977 -4.052 10.327 1.00 98.75 84 PHE A CA 1
ATOM 632 C C . PHE A 1 84 ? -7.443 -3.601 10.306 1.00 98.75 84 PHE A C 1
ATOM 634 O O . PHE A 1 84 ? -7.927 -3.059 11.300 1.00 98.75 84 PHE A O 1
ATOM 641 N N . ASP A 1 85 ? -8.176 -3.817 9.208 1.00 98.75 85 ASP A N 1
ATOM 642 C CA . ASP A 1 85 ? -9.615 -3.521 9.164 1.00 98.75 85 ASP A CA 1
ATOM 643 C C . ASP A 1 85 ? -10.386 -4.367 10.196 1.00 98.75 85 ASP A C 1
ATOM 645 O O . ASP A 1 85 ? -11.222 -3.834 10.932 1.00 98.75 85 ASP A O 1
ATOM 649 N N . ALA A 1 86 ? -10.077 -5.664 10.290 1.00 98.75 86 ALA A N 1
ATOM 650 C CA . ALA A 1 86 ? -10.692 -6.559 11.267 1.00 98.75 86 ALA A CA 1
ATOM 651 C C . ALA A 1 86 ? -10.346 -6.150 12.708 1.00 98.75 86 ALA A C 1
ATOM 653 O O . ALA A 1 86 ? -11.234 -6.068 13.559 1.00 98.75 86 ALA A O 1
ATOM 654 N N . GLU A 1 87 ? -9.082 -5.818 12.975 1.00 98.62 87 GLU A N 1
ATOM 655 C CA . GLU A 1 87 ? -8.646 -5.369 14.296 1.00 98.62 87 GLU A CA 1
ATOM 656 C C . GLU A 1 87 ? -9.293 -4.032 14.693 1.00 98.62 87 GLU A C 1
ATOM 658 O O . GLU A 1 87 ? -9.702 -3.857 15.846 1.00 98.62 87 GLU A O 1
ATOM 663 N N . ALA A 1 88 ? -9.466 -3.106 13.742 1.00 98.62 88 ALA A N 1
ATOM 664 C CA . ALA A 1 88 ? -10.162 -1.844 13.978 1.00 98.62 88 ALA A CA 1
ATOM 665 C C . ALA A 1 88 ? -11.623 -2.063 14.401 1.00 98.62 88 ALA A C 1
ATOM 667 O O . ALA A 1 88 ? -12.126 -1.379 15.300 1.00 98.62 88 ALA A O 1
ATOM 668 N N . ASP A 1 89 ? -12.309 -3.013 13.764 1.00 98.62 89 ASP A N 1
ATOM 669 C CA . ASP A 1 89 ? -13.690 -3.356 14.097 1.00 98.62 89 ASP A CA 1
ATOM 670 C C . ASP A 1 89 ? -13.780 -4.019 15.481 1.00 98.62 89 ASP A C 1
ATOM 672 O O . ASP A 1 89 ? -14.638 -3.651 16.292 1.00 98.62 89 ASP A O 1
ATOM 676 N N . GLU A 1 90 ? -12.852 -4.919 15.813 1.00 98.69 90 GLU A N 1
ATOM 677 C CA . GLU A 1 90 ? -12.762 -5.525 17.146 1.00 98.69 90 GLU A CA 1
ATOM 678 C C . GLU A 1 90 ? -12.462 -4.495 18.246 1.00 98.69 90 GLU A C 1
ATOM 680 O O . GLU A 1 90 ? -13.057 -4.543 19.328 1.00 98.69 90 GLU A O 1
ATOM 685 N N . ALA A 1 91 ? -11.560 -3.547 17.987 1.00 98.38 91 ALA A N 1
ATOM 686 C CA . ALA A 1 91 ? -11.235 -2.455 18.899 1.00 98.38 91 ALA A CA 1
ATOM 687 C C . ALA A 1 91 ? -12.450 -1.552 19.148 1.00 98.38 91 ALA A C 1
ATOM 689 O O . ALA A 1 91 ? -12.776 -1.247 20.298 1.00 98.38 91 ALA A O 1
ATOM 690 N N . SER A 1 92 ? -13.190 -1.218 18.087 1.00 98.12 92 SER A N 1
ATOM 691 C CA . SER A 1 92 ? -14.409 -0.413 18.186 1.00 98.12 92 SER A CA 1
ATOM 692 C C . SER A 1 92 ? -15.497 -1.111 19.011 1.00 98.12 92 SER A C 1
ATOM 694 O O . SER A 1 92 ? -16.126 -0.475 19.857 1.00 98.12 92 SER A O 1
ATOM 696 N N . ILE A 1 93 ? -15.674 -2.430 18.858 1.00 98.50 93 ILE A N 1
ATOM 697 C CA . ILE A 1 93 ? -16.611 -3.221 19.680 1.00 98.50 93 ILE A CA 1
ATOM 698 C C . ILE A 1 93 ? -16.215 -3.196 21.164 1.00 98.50 93 ILE A C 1
ATOM 700 O O . ILE A 1 93 ? -17.086 -3.155 22.037 1.00 98.50 93 ILE A O 1
ATOM 704 N N . ARG A 1 94 ? -14.911 -3.200 21.464 1.00 98.06 94 ARG A N 1
ATOM 705 C CA . ARG A 1 94 ? -14.378 -3.091 22.832 1.00 98.06 94 ARG A CA 1
ATOM 706 C C . ARG A 1 94 ? -14.444 -1.668 23.406 1.00 98.06 94 ARG A C 1
ATOM 708 O O . ARG A 1 94 ? -14.184 -1.506 24.597 1.00 98.06 94 ARG A O 1
ATOM 715 N N . GLY A 1 95 ? -14.814 -0.668 22.601 1.00 98.38 95 GLY A N 1
ATOM 716 C CA . GLY A 1 95 ? -14.823 0.748 22.983 1.00 98.38 95 GLY A CA 1
ATOM 717 C C . GLY A 1 95 ? -13.430 1.383 23.040 1.00 98.38 95 GLY A C 1
ATOM 718 O O . GLY A 1 95 ? -13.247 2.385 23.727 1.00 98.38 95 GLY A O 1
ATOM 719 N N . ASP A 1 96 ? -12.447 0.784 22.366 1.00 98.31 96 ASP A N 1
ATOM 720 C CA . ASP A 1 96 ? -11.075 1.283 22.264 1.00 98.31 96 ASP A CA 1
ATOM 721 C C . ASP A 1 96 ? -10.916 2.123 20.988 1.00 98.31 96 ASP A C 1
ATOM 723 O O . ASP A 1 96 ? -10.403 1.669 19.962 1.00 98.31 96 ASP A O 1
ATOM 727 N N . ASP A 1 97 ? -11.450 3.345 21.033 1.00 98.06 97 ASP A N 1
ATOM 728 C CA . ASP A 1 97 ? -11.545 4.225 19.863 1.00 98.06 97 ASP A CA 1
ATOM 729 C C . ASP A 1 97 ? -10.171 4.676 19.335 1.00 98.06 97 ASP A C 1
ATOM 731 O O . ASP A 1 97 ? -10.010 4.862 18.127 1.00 98.06 97 ASP A O 1
ATOM 735 N N . GLU A 1 98 ? -9.178 4.837 20.217 1.00 98.56 98 GLU A N 1
ATOM 736 C CA . GLU A 1 98 ? -7.814 5.226 19.835 1.00 98.56 98 GLU A CA 1
ATOM 737 C C . GLU A 1 98 ? -7.133 4.102 19.047 1.00 98.56 98 GLU A C 1
ATOM 739 O O . GLU A 1 98 ? -6.623 4.348 17.949 1.00 98.56 98 GLU A O 1
ATOM 744 N N . HIS A 1 99 ? -7.206 2.860 19.542 1.00 98.38 99 HIS A N 1
ATOM 745 C CA . HIS A 1 99 ? -6.669 1.703 18.820 1.00 98.38 99 HIS A CA 1
ATOM 746 C C . HIS A 1 99 ? -7.413 1.464 17.504 1.00 98.38 99 HIS A C 1
ATOM 748 O O . HIS A 1 99 ? -6.790 1.259 16.464 1.00 98.38 99 HIS A O 1
ATOM 754 N N . ALA A 1 100 ? -8.744 1.603 17.497 1.00 98.69 100 ALA A N 1
ATOM 755 C CA . ALA A 1 100 ? -9.526 1.500 16.267 1.00 98.69 100 ALA A CA 1
ATOM 756 C C . ALA A 1 100 ? -9.089 2.540 15.220 1.00 98.69 100 ALA A C 1
ATOM 758 O O . ALA A 1 100 ? -8.976 2.228 14.032 1.00 98.69 100 ALA A O 1
ATOM 759 N N . GLN A 1 101 ? -8.829 3.783 15.638 1.00 98.69 101 GLN A N 1
ATOM 760 C CA . GLN A 1 101 ? -8.354 4.834 14.739 1.00 98.69 101 GLN A CA 1
ATOM 761 C C . GLN A 1 101 ? -6.938 4.554 14.222 1.00 98.69 101 GLN A C 1
ATOM 763 O O . GLN A 1 101 ? -6.659 4.842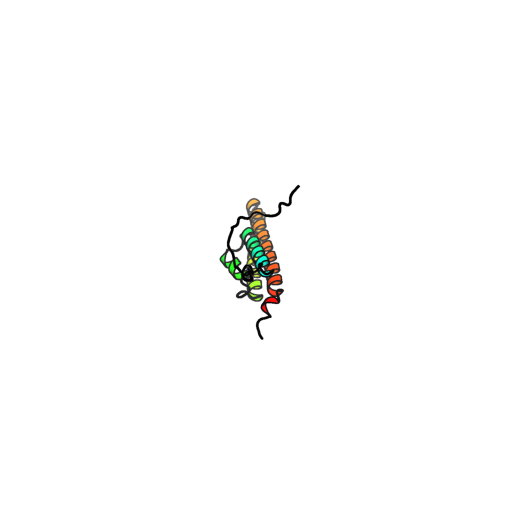 13.055 1.00 98.69 101 GLN A O 1
ATOM 768 N N . PHE A 1 102 ? -6.056 4.016 15.065 1.00 98.56 102 PHE A N 1
ATOM 769 C CA . PHE A 1 102 ? -4.722 3.581 14.664 1.00 98.56 102 PHE A CA 1
ATOM 770 C C . PHE A 1 102 ? -4.803 2.494 13.582 1.00 98.56 102 PHE A C 1
ATOM 772 O O . PHE A 1 102 ? -4.308 2.708 12.478 1.00 98.56 102 PHE A O 1
ATOM 779 N N . CYS A 1 103 ? -5.533 1.403 13.824 1.00 98.75 103 CYS A N 1
ATOM 780 C CA . CYS A 1 103 ? -5.675 0.313 12.855 1.00 98.75 103 CYS A CA 1
ATOM 781 C C . CYS A 1 103 ? -6.273 0.794 11.518 1.00 98.75 103 CYS A C 1
ATOM 783 O O . CYS A 1 103 ? -5.820 0.392 10.447 1.00 98.75 103 CYS A O 1
ATOM 785 N N . ARG A 1 104 ? -7.233 1.734 11.533 1.00 98.69 104 ARG A N 1
ATOM 786 C CA . ARG A 1 104 ? -7.750 2.322 10.280 1.00 98.69 104 ARG A CA 1
ATOM 787 C C . ARG A 1 104 ? -6.703 3.137 9.516 1.00 98.69 104 ARG A C 1
ATOM 789 O O . ARG A 1 104 ? -6.747 3.157 8.286 1.00 98.69 104 ARG A O 1
ATOM 796 N N . GLN A 1 105 ? -5.798 3.830 10.209 1.00 98.62 105 GLN A N 1
ATOM 797 C CA . GLN A 1 105 ? -4.695 4.548 9.560 1.00 98.62 105 GLN A CA 1
ATOM 798 C C . GLN A 1 105 ? -3.709 3.569 8.924 1.00 98.62 105 GLN A C 1
ATOM 800 O O . GLN A 1 105 ? -3.346 3.763 7.764 1.00 98.62 105 GLN A O 1
ATOM 805 N N . GLU A 1 106 ? -3.368 2.489 9.626 1.00 98.75 106 GLU A N 1
ATOM 806 C CA . GLU A 1 106 ? -2.491 1.440 9.099 1.00 98.75 106 GLU A CA 1
ATOM 807 C C . GLU A 1 106 ? -3.105 0.764 7.863 1.00 98.75 106 GLU A C 1
ATOM 809 O O . GLU A 1 106 ? -2.474 0.722 6.806 1.00 98.75 106 GLU A O 1
ATOM 814 N N . SER A 1 107 ? -4.376 0.345 7.919 1.00 98.75 107 SER A N 1
ATOM 815 C CA . SER A 1 107 ? -5.096 -0.193 6.749 1.00 98.75 107 SER A CA 1
ATOM 816 C C . SER A 1 107 ? -5.076 0.779 5.562 1.00 98.75 107 SER A C 1
ATOM 818 O O . SER A 1 107 ? -4.815 0.390 4.416 1.00 98.75 107 SER A O 1
ATOM 820 N N . ALA A 1 108 ? -5.293 2.075 5.812 1.00 98.75 108 ALA A N 1
ATOM 821 C CA . ALA A 1 108 ? -5.234 3.092 4.767 1.00 98.75 108 ALA A CA 1
ATOM 822 C C . ALA A 1 108 ? -3.827 3.224 4.154 1.00 98.75 108 ALA A C 1
ATOM 824 O O . ALA A 1 108 ? -3.715 3.345 2.928 1.00 98.75 108 ALA A O 1
ATOM 825 N N . ALA A 1 109 ? -2.769 3.159 4.967 1.00 98.69 109 ALA A N 1
ATOM 826 C CA . ALA A 1 109 ? -1.384 3.187 4.500 1.00 98.69 109 ALA A CA 1
ATOM 827 C C . ALA A 1 109 ? -1.067 1.970 3.617 1.00 98.69 109 ALA A C 1
ATOM 829 O O . ALA A 1 109 ? -0.567 2.134 2.501 1.00 98.69 109 ALA A O 1
ATOM 830 N N . TRP A 1 110 ? -1.467 0.763 4.028 1.00 98.75 110 TRP A N 1
ATOM 831 C CA . TRP A 1 110 ? -1.301 -0.453 3.223 1.00 98.75 110 TRP A CA 1
ATOM 832 C C . TRP A 1 110 ? -2.031 -0.376 1.876 1.00 98.75 110 TRP A C 1
ATOM 834 O O . TRP A 1 110 ? -1.474 -0.718 0.827 1.00 98.75 110 TRP A O 1
ATOM 844 N N . ARG A 1 111 ? -3.256 0.163 1.855 1.00 98.81 111 ARG A N 1
ATOM 845 C CA . ARG A 1 111 ? -4.015 0.386 0.608 1.00 98.81 111 ARG A CA 1
ATOM 846 C C . ARG A 1 111 ? -3.361 1.434 -0.300 1.00 98.81 111 ARG A C 1
ATOM 848 O O . ARG A 1 111 ? -3.407 1.298 -1.531 1.00 98.81 111 ARG A O 1
ATOM 855 N N . ALA A 1 112 ? -2.734 2.460 0.273 1.00 98.75 112 ALA A N 1
ATOM 856 C CA . ALA A 1 112 ? -1.936 3.420 -0.484 1.00 98.75 112 ALA A CA 1
ATOM 857 C C . ALA A 1 112 ? -0.693 2.748 -1.090 1.00 98.75 112 ALA A C 1
ATOM 859 O O . ALA A 1 112 ? -0.436 2.922 -2.285 1.00 98.75 112 ALA A O 1
ATOM 860 N N . THR A 1 113 ? -0.006 1.884 -0.338 1.00 98.69 113 THR A N 1
ATOM 861 C CA . THR A 1 113 ? 1.130 1.092 -0.836 1.00 98.69 113 THR A CA 1
ATOM 862 C C . THR A 1 113 ? 0.728 0.225 -2.024 1.00 98.69 113 THR A C 1
ATOM 864 O O . THR A 1 113 ? 1.356 0.296 -3.083 1.00 98.69 113 THR A O 1
ATOM 867 N N . VAL A 1 114 ? -0.388 -0.504 -1.925 1.00 98.69 114 VAL A N 1
ATOM 868 C CA . VAL A 1 114 ? -0.948 -1.285 -3.045 1.00 98.69 114 VAL A CA 1
ATOM 869 C C . VAL A 1 114 ? -1.196 -0.413 -4.278 1.00 98.69 114 VAL A C 1
ATOM 871 O O . VAL A 1 114 ? -0.945 -0.835 -5.411 1.00 98.69 114 VAL A O 1
ATOM 874 N N . THR A 1 115 ? -1.677 0.814 -4.082 1.00 98.62 115 THR A N 1
ATOM 875 C CA . THR A 1 115 ? -1.917 1.757 -5.182 1.00 98.62 115 THR A CA 1
ATOM 876 C C . THR A 1 115 ? -0.610 2.137 -5.876 1.00 98.62 115 THR A C 1
ATOM 878 O O . THR A 1 115 ?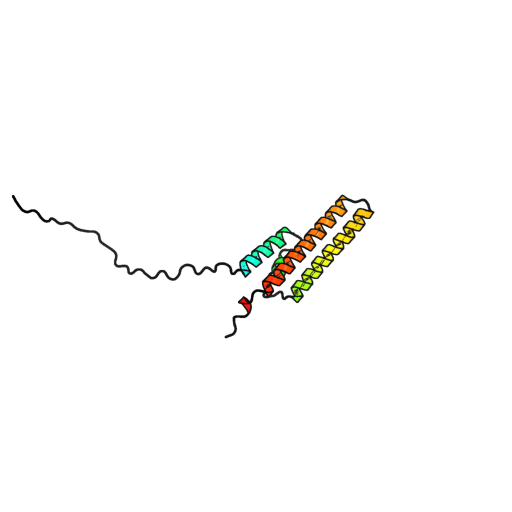 -0.531 2.057 -7.105 1.00 98.62 115 THR A O 1
ATOM 881 N N . VAL A 1 116 ? 0.433 2.475 -5.115 1.00 98.25 116 VAL A N 1
ATOM 882 C CA . VAL A 1 116 ? 1.761 2.797 -5.660 1.00 98.25 116 VAL A CA 1
ATOM 883 C C . VAL A 1 116 ? 2.346 1.602 -6.419 1.00 98.25 116 VAL A C 1
ATOM 885 O O . VAL A 1 116 ? 2.785 1.767 -7.560 1.00 98.25 116 VAL A O 1
ATOM 888 N N . LEU A 1 117 ? 2.270 0.394 -5.851 1.00 97.62 117 LEU A N 1
ATOM 889 C CA . LEU A 1 117 ? 2.765 -0.835 -6.483 1.00 97.62 117 LEU A CA 1
ATOM 890 C C . LEU A 1 117 ? 2.050 -1.143 -7.807 1.00 97.62 117 LEU A C 1
ATOM 892 O O . LEU A 1 117 ? 2.702 -1.475 -8.794 1.00 97.62 117 LEU A O 1
ATOM 896 N N . ARG A 1 118 ? 0.726 -0.963 -7.885 1.00 97.31 118 ARG A N 1
ATOM 897 C CA . ARG A 1 118 ? -0.039 -1.149 -9.137 1.00 97.31 118 ARG A CA 1
ATOM 898 C C . ARG A 1 118 ? 0.349 -0.143 -10.221 1.00 97.31 118 ARG A C 1
ATOM 900 O O . ARG A 1 118 ? 0.418 -0.495 -11.405 1.00 97.31 118 ARG A O 1
ATOM 907 N N . ILE A 1 119 ? 0.601 1.109 -9.837 1.00 96.06 119 ILE A N 1
ATOM 908 C CA . ILE A 1 119 ? 1.074 2.137 -10.772 1.00 96.06 119 ILE A CA 1
ATOM 909 C C . ILE A 1 119 ? 2.489 1.782 -11.250 1.00 96.06 119 ILE A C 1
ATOM 911 O O . ILE A 1 119 ? 2.755 1.869 -12.451 1.00 96.06 119 ILE A O 1
ATOM 915 N N . ALA A 1 120 ? 3.369 1.340 -10.347 1.00 94.38 120 ALA A N 1
ATOM 916 C CA . ALA A 1 120 ? 4.716 0.881 -10.678 1.00 94.38 120 ALA A CA 1
ATOM 917 C C . ALA A 1 120 ? 4.696 -0.302 -11.651 1.00 94.38 120 ALA A C 1
ATOM 919 O O . ALA A 1 120 ? 5.287 -0.205 -12.723 1.00 94.38 120 ALA A O 1
ATOM 920 N N . ASP A 1 121 ? 3.936 -1.353 -11.353 1.00 94.06 121 ASP A N 1
ATOM 921 C CA . ASP A 1 121 ? 3.754 -2.529 -12.213 1.00 94.06 121 ASP A CA 1
ATOM 922 C C . ASP A 1 121 ? 3.294 -2.157 -13.631 1.00 94.06 121 ASP A C 1
ATOM 924 O O . ASP A 1 121 ? 3.799 -2.657 -14.637 1.00 94.06 121 ASP A O 1
ATOM 928 N N . THR A 1 122 ? 2.339 -1.233 -13.730 1.00 91.56 122 THR A N 1
ATOM 929 C CA . THR A 1 122 ? 1.834 -0.763 -15.024 1.00 91.56 122 THR A CA 1
ATOM 930 C C . THR A 1 122 ? 2.905 0.009 -15.794 1.00 91.56 122 THR A C 1
ATOM 932 O O . THR A 1 122 ? 3.084 -0.223 -16.990 1.00 91.56 122 THR A O 1
ATOM 935 N N . ARG A 1 123 ? 3.644 0.907 -15.128 1.00 89.12 123 ARG A N 1
ATOM 936 C CA . ARG A 1 123 ? 4.697 1.703 -15.780 1.00 89.12 123 ARG A CA 1
ATOM 937 C C . ARG A 1 123 ? 5.906 0.864 -16.183 1.00 89.12 123 ARG A C 1
ATOM 939 O O . ARG A 1 123 ? 6.426 1.076 -17.271 1.00 89.12 123 ARG A O 1
ATOM 946 N N . LEU A 1 124 ? 6.330 -0.079 -15.344 1.00 85.31 124 LEU A N 1
ATOM 947 C CA . LEU A 1 124 ? 7.497 -0.925 -15.606 1.00 85.31 124 LEU A CA 1
ATOM 948 C C . LEU A 1 124 ? 7.237 -1.930 -16.734 1.00 85.31 124 LEU A C 1
ATOM 950 O O . LEU A 1 124 ? 8.126 -2.178 -17.540 1.00 85.31 124 LEU A O 1
ATOM 954 N N . ARG A 1 125 ? 6.010 -2.453 -16.858 1.00 84.38 125 ARG A N 1
ATOM 955 C CA . ARG A 1 125 ? 5.619 -3.300 -18.002 1.00 84.38 125 ARG A CA 1
ATOM 956 C C . ARG A 1 125 ? 5.371 -2.504 -19.282 1.00 84.38 125 ARG A C 1
ATOM 958 O O . ARG A 1 125 ? 5.529 -3.037 -20.375 1.00 84.38 125 ARG A O 1
ATOM 965 N N . GLY A 1 126 ? 4.941 -1.251 -19.142 1.00 72.62 126 GLY A N 1
ATOM 966 C CA . GLY A 1 126 ? 4.632 -0.352 -20.249 1.00 72.62 126 GLY A CA 1
ATOM 967 C C . GLY A 1 126 ? 5.845 0.321 -20.892 1.00 72.62 126 GLY A C 1
ATOM 968 O O . GLY A 1 126 ? 5.641 1.052 -21.857 1.00 72.62 126 GLY A O 1
ATOM 969 N N . ASP A 1 127 ? 7.070 0.111 -20.392 1.00 61.84 127 ASP A N 1
ATOM 970 C CA . ASP A 1 127 ? 8.292 0.638 -21.006 1.00 61.84 127 ASP A CA 1
ATOM 971 C C . ASP A 1 127 ? 8.870 -0.357 -22.042 1.00 61.84 127 ASP A C 1
ATOM 973 O O . ASP A 1 127 ? 9.508 -1.348 -21.674 1.00 61.84 127 ASP A O 1
ATOM 977 N N . PRO A 1 128 ? 8.679 -0.123 -23.356 1.00 52.28 128 PRO A N 1
ATOM 978 C CA . PRO A 1 128 ? 9.191 -0.993 -24.417 1.00 52.28 128 PRO A CA 1
ATOM 979 C C . PRO A 1 128 ? 10.710 -0.875 -24.625 1.00 52.28 128 PRO A C 1
ATOM 981 O O . PRO A 1 128 ? 11.264 -1.563 -25.488 1.00 52.28 128 PRO A O 1
ATOM 984 N N . SER A 1 129 ? 11.410 -0.014 -23.878 1.00 53.47 129 SER A N 1
ATOM 985 C CA . SER A 1 129 ? 12.854 0.202 -24.051 1.00 53.47 129 SER A CA 1
ATOM 986 C C . SER A 1 129 ? 13.690 -1.048 -23.732 1.00 53.47 129 SER A C 1
ATOM 988 O O . SER A 1 129 ? 14.794 -1.183 -24.255 1.00 53.47 129 SER A O 1
ATOM 990 N N . SER A 1 130 ? 13.145 -2.015 -22.984 1.00 47.94 130 SER A N 1
ATOM 991 C CA . SER A 1 130 ? 13.784 -3.317 -22.722 1.00 47.94 130 SER A CA 1
ATOM 992 C C . SER A 1 130 ? 13.662 -4.333 -23.869 1.00 47.94 130 SER A C 1
ATOM 994 O O . SER A 1 130 ? 14.325 -5.366 -23.840 1.00 47.94 130 SER A O 1
ATOM 996 N N . THR A 1 131 ? 12.854 -4.076 -24.906 1.00 44.38 131 THR A N 1
ATOM 997 C CA . THR A 1 131 ? 12.648 -5.028 -26.022 1.00 44.38 131 THR A CA 1
ATOM 998 C C . THR A 1 131 ? 13.598 -4.796 -27.206 1.00 44.38 131 THR A C 1
ATOM 1000 O O . THR A 1 131 ? 13.533 -5.512 -28.204 1.00 44.38 131 THR A O 1
ATOM 1003 N N . ARG A 1 132 ? 14.510 -3.816 -27.136 1.00 46.19 132 ARG A N 1
ATOM 1004 C CA . ARG A 1 132 ? 15.415 -3.472 -28.247 1.00 46.19 132 ARG A CA 1
ATOM 1005 C C . ARG A 1 132 ? 16.874 -3.795 -27.922 1.00 46.19 132 ARG A C 1
ATOM 1007 O O . ARG A 1 132 ? 17.702 -2.899 -27.872 1.00 46.19 132 ARG A O 1
ATOM 1014 N N . HIS A 1 133 ? 17.195 -5.073 -27.730 1.00 45.84 133 HIS A N 1
ATOM 1015 C CA . HIS A 1 133 ? 18.587 -5.544 -27.750 1.00 45.84 133 HIS A CA 1
ATOM 1016 C C . HIS A 1 133 ? 18.695 -6.997 -28.234 1.00 45.84 133 HIS A C 1
ATOM 1018 O O . HIS A 1 133 ? 19.238 -7.857 -27.554 1.00 45.84 133 HIS A O 1
ATOM 1024 N N . ILE A 1 134 ? 18.162 -7.280 -29.426 1.00 46.97 134 ILE A N 1
ATOM 1025 C CA . ILE A 1 134 ? 18.553 -8.463 -30.203 1.00 46.97 134 ILE A CA 1
ATOM 1026 C C . ILE A 1 134 ? 18.575 -8.058 -31.683 1.00 46.97 134 ILE A C 1
ATOM 1028 O O . ILE A 1 134 ? 17.524 -7.913 -32.307 1.00 46.97 134 ILE A O 1
ATOM 1032 N N . ALA A 1 135 ? 19.774 -7.806 -32.205 1.00 44.78 135 ALA A N 1
ATOM 1033 C CA . ALA A 1 135 ? 20.092 -7.722 -33.628 1.00 44.78 135 ALA A CA 1
ATOM 1034 C C . ALA A 1 135 ? 21.450 -8.393 -33.843 1.00 44.78 135 ALA A C 1
ATOM 1036 O O . ALA A 1 135 ? 22.342 -8.154 -32.995 1.00 44.78 135 ALA A O 1
#

Organism: Gordonia otitidis (strain DSM 44809 / CCUG 52243 / JCM 12355 / NBRC 100426 / IFM 10032) (NCBI:txid1108044)

Secondary structure (DSSP, 8-state):
------------------------S-------HHHHHHHHHHHHHHHH-SS-HHHHHHHH-TTT--HHHHHHHHHHHHHHHHHHHHHHHHHHHTT-HHHHHHHHHHHHHHHHHHHHHHHHHHHHHT-GGGG----

Foldseek 3Di:
DDDDDDDDDDDDDDDDDDPDPPPPDDPPPPDDPLNVLLVVLLVQLVVLVPDDPVRSVQLSPLVRAAPVNLVVVLVVLQVLLVVLCVQLVVCVVVVNNVSSVVSNSNSVSSVSNSVSSVVSNCVSVPDCPVVPDDD